Protein AF-A0AAN5I7Y1-F1 (afdb_monomer)

InterPro domains:
  IPR027417 P-loop containing nucleoside triphosphate hydrolase [G3DSA:3.40.50.300] (1-60)
  IPR027417 P-loop containing nucleoside triphosphate hydrolase [SSF52540] (1-57)

Radius of gyration: 12.63 Å; Cα contacts (8 Å, |Δi|>4): 43; chains: 1; bounding box: 26×29×27 Å

Foldseek 3Di:
DQEVVVVCVVQVVADDDPDDGDDDDDDDCVRCLVHLQVVQLVCLVVVHDDDPVSVVSNPDDPVVSD

Organism: NCBI:txid1317129

pLDDT: mean 84.98, std 10.44, range [50.47, 92.88]

Mean predicted aligned error: 5.69 Å

Sequence (66 aa):
PKDITEYVHRIGRTGRVGNAGRSTSFINLHMDSSIIRPLVLHLIDAKQAVPEWMKDNCGTSESEMF

Secondary structure (DSSP, 8-state):
--SHHHHHHHHTTS-BTTB---------TTTSHHHHHHHHHHHHHTTPPPPHHHHHHHT--GGG--

Solvent-accessible surface area (backbone atoms only — not comparable to full-atom values): 4346 Å² total; per-residue (Å²): 118,94,43,57,69,57,45,51,61,58,54,66,76,42,50,54,97,95,43,90,49,80,80,86,84,88,85,47,75,86,84,41,50,86,34,44,41,64,46,53,54,48,32,54,76,69,72,44,91,73,58,66,76,54,51,70,70,39,76,64,60,78,80,76,79,111

Structure (mmCIF, N/CA/C/O backbone):
data_AF-A0AAN5I7Y1-F1
#
_entry.id   AF-A0AAN5I7Y1-F1
#
loop_
_atom_site.group_PDB
_atom_site.id
_atom_site.type_symbol
_atom_site.label_atom_id
_atom_site.label_alt_id
_atom_site.label_comp_id
_atom_site.label_asym_id
_atom_site.label_entity_id
_atom_site.label_seq_id
_atom_site.pdbx_PDB_ins_code
_atom_site.Cartn_x
_atom_site.Cartn_y
_atom_site.Cartn_z
_atom_site.occupancy
_atom_site.B_iso_or_equiv
_atom_site.auth_seq_id
_atom_site.auth_comp_id
_atom_site.auth_asym_id
_atom_site.auth_atom_id
_atom_site.pdbx_PDB_model_num
ATOM 1 N N . PRO A 1 1 ? 2.033 6.009 -9.629 1.00 79.31 1 PRO A N 1
ATOM 2 C CA . PRO A 1 1 ? 2.933 6.506 -8.558 1.00 79.31 1 PRO A CA 1
ATOM 3 C C . PRO A 1 1 ? 4.245 5.745 -8.691 1.00 79.31 1 PRO A C 1
ATOM 5 O O . PRO A 1 1 ? 4.184 4.591 -9.100 1.00 79.31 1 PRO A O 1
ATOM 8 N N . LYS A 1 2 ? 5.396 6.367 -8.430 1.00 82.25 2 LYS A N 1
ATOM 9 C CA . LYS A 1 2 ? 6.692 5.677 -8.617 1.00 82.25 2 LYS A CA 1
ATOM 10 C C . LYS A 1 2 ? 7.162 4.912 -7.376 1.00 82.25 2 LYS A C 1
ATOM 12 O O . LYS A 1 2 ? 8.052 4.079 -7.486 1.00 82.25 2 LYS A O 1
ATOM 17 N N . ASP A 1 3 ? 6.559 5.205 -6.228 1.00 87.69 3 ASP A N 1
ATOM 18 C CA . ASP A 1 3 ? 6.917 4.663 -4.919 1.00 87.69 3 ASP A CA 1
ATOM 19 C C . ASP A 1 3 ? 5.651 4.347 -4.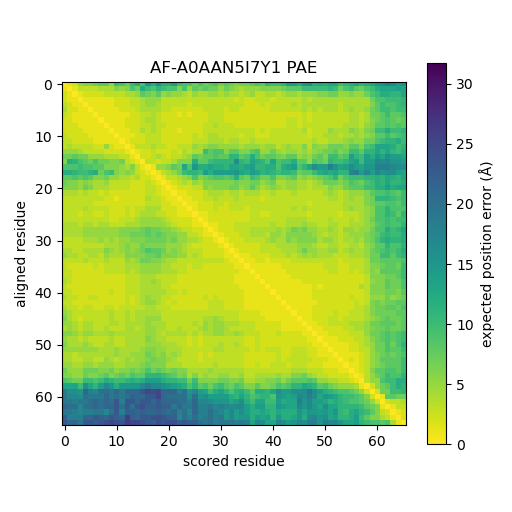104 1.00 87.69 3 ASP A C 1
ATOM 21 O O . ASP A 1 3 ? 4.594 4.967 -4.302 1.00 87.69 3 ASP A O 1
ATOM 25 N N . ILE A 1 4 ? 5.762 3.403 -3.167 1.00 89.25 4 ILE A N 1
ATOM 26 C CA . ILE A 1 4 ? 4.684 3.015 -2.252 1.00 89.25 4 ILE A CA 1
ATOM 27 C C . ILE A 1 4 ? 4.224 4.178 -1.359 1.00 89.25 4 ILE A C 1
ATOM 29 O O . ILE A 1 4 ? 3.031 4.327 -1.103 1.00 89.25 4 ILE A O 1
ATOM 33 N N . THR A 1 5 ? 5.129 5.067 -0.958 1.00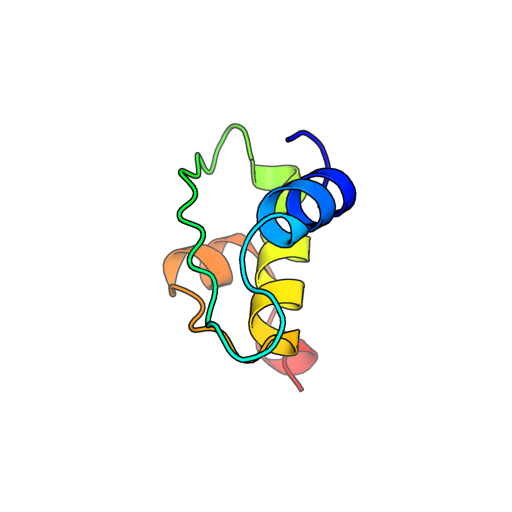 91.50 5 THR A N 1
ATOM 34 C CA . THR A 1 5 ? 4.828 6.244 -0.128 1.00 91.50 5 THR A CA 1
ATOM 35 C C . THR A 1 5 ? 3.842 7.174 -0.834 1.00 91.50 5 THR A C 1
ATOM 37 O O . THR A 1 5 ? 2.874 7.665 -0.250 1.00 91.50 5 THR A O 1
ATOM 40 N N . GLU A 1 6 ? 4.046 7.385 -2.136 1.00 91.50 6 GLU A N 1
ATOM 41 C CA . GLU A 1 6 ? 3.148 8.193 -2.957 1.00 91.50 6 GLU A CA 1
ATOM 42 C C . GLU A 1 6 ? 1.779 7.513 -3.116 1.00 91.50 6 GLU A C 1
ATOM 44 O O . GLU A 1 6 ? 0.744 8.183 -3.096 1.00 91.50 6 GLU A O 1
ATOM 49 N N . TYR A 1 7 ? 1.755 6.182 -3.244 1.00 91.94 7 TYR A N 1
ATOM 50 C CA . TYR A 1 7 ? 0.514 5.410 -3.270 1.00 91.94 7 TYR A CA 1
ATOM 51 C C . TYR A 1 7 ? -0.281 5.565 -1.964 1.00 91.94 7 TYR A C 1
ATOM 53 O O . TYR A 1 7 ? -1.465 5.905 -2.019 1.00 91.94 7 TYR A O 1
ATOM 61 N N . VAL A 1 8 ? 0.369 5.427 -0.804 1.00 92.00 8 VAL A N 1
ATOM 62 C CA . VAL A 1 8 ? -0.253 5.613 0.519 1.00 92.00 8 VAL A CA 1
ATOM 63 C C . VAL A 1 8 ? -0.854 7.016 0.654 1.00 92.00 8 VAL A C 1
ATOM 65 O O . VAL A 1 8 ? -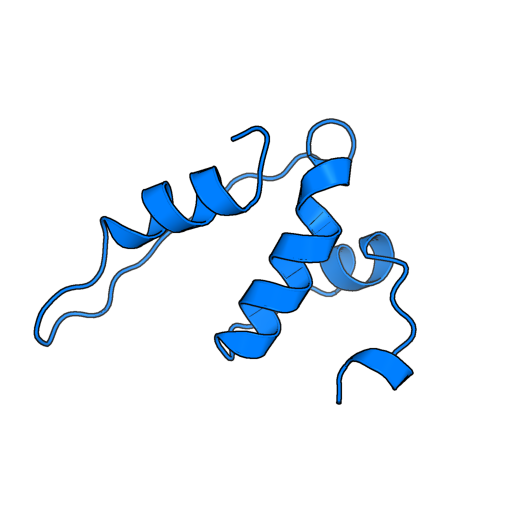2.015 7.163 1.040 1.00 92.00 8 VAL A O 1
ATOM 68 N N . HIS A 1 9 ? -0.125 8.061 0.249 1.00 92.44 9 HIS A N 1
ATOM 69 C CA . HIS A 1 9 ? -0.645 9.432 0.269 1.00 92.44 9 HIS A CA 1
ATOM 70 C C . HIS A 1 9 ? -1.884 9.632 -0.614 1.00 92.44 9 HIS A C 1
ATOM 72 O O . HIS A 1 9 ? -2.767 10.420 -0.253 1.00 92.44 9 HIS A O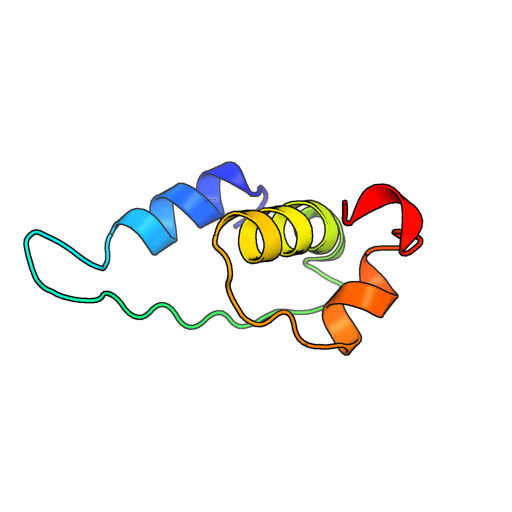 1
ATOM 78 N N . ARG A 1 10 ? -1.959 8.936 -1.759 1.00 92.88 10 ARG A N 1
ATOM 79 C CA . ARG A 1 10 ? -3.103 8.991 -2.682 1.00 92.88 10 ARG A CA 1
ATOM 80 C C . ARG A 1 10 ? -4.326 8.305 -2.083 1.00 92.88 10 ARG A C 1
ATOM 82 O O . ARG A 1 10 ? -5.397 8.910 -2.051 1.00 92.88 10 ARG A O 1
ATOM 89 N N . ILE A 1 11 ? -4.177 7.082 -1.572 1.00 92.00 11 ILE A N 1
ATOM 90 C CA . ILE A 1 11 ? -5.308 6.344 -0.989 1.00 92.00 11 ILE A CA 1
ATOM 91 C C . ILE A 1 11 ? -5.768 6.949 0.344 1.00 92.00 11 ILE A C 1
ATOM 93 O O . ILE A 1 11 ? -6.959 6.941 0.631 1.00 92.00 11 ILE A O 1
ATOM 97 N N . GLY A 1 12 ? -4.876 7.600 1.097 1.00 91.50 12 GLY A N 1
ATOM 98 C CA . GLY A 1 12 ? -5.209 8.312 2.337 1.00 91.50 12 GLY A CA 1
ATOM 99 C C . GLY A 1 12 ? -6.101 9.552 2.160 1.00 91.50 12 GLY A C 1
ATOM 100 O O . GLY A 1 12 ? -6.361 10.269 3.124 1.00 91.50 12 GLY A O 1
ATOM 101 N N . ARG A 1 13 ? -6.559 9.858 0.935 1.00 92.25 13 ARG A N 1
ATOM 102 C CA . ARG A 1 13 ? -7.534 10.930 0.658 1.00 92.25 13 ARG A CA 1
ATOM 103 C C . ARG A 1 13 ? -8.991 10.469 0.784 1.00 92.25 13 ARG A C 1
ATOM 105 O O . ARG A 1 13 ? -9.873 11.329 0.865 1.00 92.25 13 ARG A O 1
ATOM 112 N N . THR A 1 14 ? -9.237 9.158 0.793 1.00 91.31 14 THR A N 1
ATOM 113 C CA . THR A 1 14 ? -10.561 8.547 0.985 1.00 91.31 14 THR A CA 1
ATOM 114 C C . THR A 1 14 ? -10.688 7.962 2.392 1.00 91.31 14 THR A C 1
ATOM 116 O O . THR A 1 14 ? -9.683 7.650 3.018 1.00 91.31 14 THR A O 1
ATOM 119 N N . GLY A 1 15 ? -11.918 7.812 2.886 1.00 85.94 15 GLY A N 1
ATOM 120 C CA . GLY A 1 15 ? -12.194 7.298 4.230 1.00 85.94 15 GLY A CA 1
ATOM 121 C C . GLY A 1 15 ? -11.879 8.322 5.322 1.00 85.94 15 GLY A C 1
ATOM 122 O O . GLY A 1 15 ? -10.739 8.729 5.521 1.00 85.94 15 GLY A O 1
ATOM 123 N N . ARG A 1 16 ? -12.907 8.789 6.026 1.00 87.19 16 ARG A N 1
ATOM 124 C CA . ARG A 1 16 ? -12.787 9.770 7.122 1.00 87.19 16 ARG A CA 1
ATOM 125 C C . ARG A 1 16 ? -13.715 9.367 8.257 1.00 87.19 16 ARG A C 1
ATOM 127 O O . ARG A 1 16 ? -14.431 8.389 8.120 1.00 87.19 16 ARG A O 1
ATOM 134 N N . VAL A 1 17 ? -13.698 10.122 9.355 1.00 85.62 17 VAL A N 1
ATOM 135 C CA . VAL A 1 17 ? -14.523 9.957 10.568 1.00 85.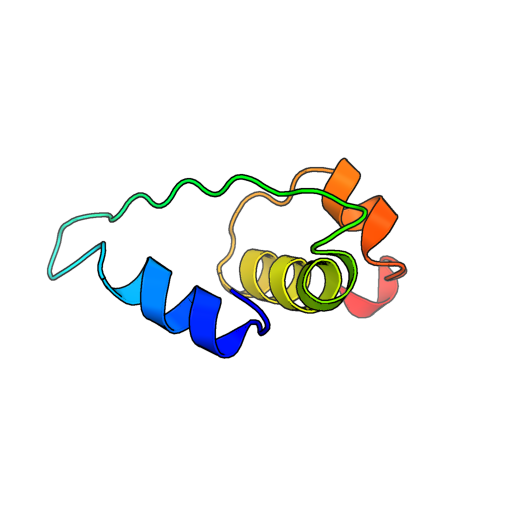62 17 VAL A CA 1
ATOM 136 C C . VAL A 1 17 ? -15.863 9.248 10.288 1.00 85.62 17 VAL A C 1
ATOM 138 O O . VAL A 1 17 ? -16.793 9.853 9.759 1.00 85.62 17 VAL A O 1
ATOM 141 N N . GLY A 1 18 ? -15.924 7.948 10.606 1.00 85.06 18 GLY A N 1
ATOM 142 C CA . GLY A 1 18 ? -17.122 7.101 10.502 1.00 85.06 18 GLY A CA 1
ATOM 143 C C . GLY A 1 18 ? -17.487 6.560 9.110 1.00 85.06 18 GLY A C 1
ATOM 144 O O . GLY A 1 18 ? -18.389 5.738 9.012 1.00 85.06 18 GLY A O 1
ATOM 145 N N . ASN A 1 19 ? -16.794 6.967 8.045 1.00 87.81 19 ASN A N 1
ATOM 146 C CA . ASN A 1 19 ? -17.092 6.593 6.663 1.00 87.81 19 ASN A CA 1
ATOM 147 C C . ASN A 1 19 ? -15.955 5.775 6.047 1.00 87.81 19 ASN A C 1
ATOM 149 O O . ASN A 1 19 ? -14.826 6.257 5.920 1.00 87.81 19 ASN A O 1
ATOM 153 N N . ALA A 1 20 ? -16.274 4.560 5.600 1.00 88.88 20 ALA A N 1
ATOM 154 C CA . ALA A 1 20 ? -15.335 3.721 4.869 1.00 88.88 20 ALA A CA 1
ATOM 155 C C . ALA A 1 20 ? -14.960 4.367 3.524 1.00 88.88 20 ALA A C 1
ATOM 157 O O . ALA A 1 20 ? -15.821 4.787 2.750 1.00 88.88 20 ALA A O 1
ATOM 158 N N . GLY A 1 21 ? -13.660 4.447 3.250 1.00 90.88 21 GLY A N 1
ATOM 159 C CA . GLY A 1 21 ? -13.133 4.888 1.964 1.00 90.88 21 GLY A CA 1
ATOM 160 C C . GLY A 1 21 ? -12.944 3.716 1.014 1.00 90.88 21 GLY A C 1
ATOM 161 O O . GLY A 1 21 ? -12.545 2.635 1.437 1.00 90.88 21 GLY A O 1
ATOM 162 N N . ARG A 1 22 ? -13.180 3.933 -0.282 1.00 91.38 22 ARG A N 1
ATOM 163 C CA . ARG A 1 22 ? -12.819 2.975 -1.335 1.00 91.38 22 ARG A CA 1
ATOM 164 C C . ARG A 1 22 ? -11.797 3.600 -2.273 1.00 91.38 22 ARG A C 1
ATOM 166 O O . ARG A 1 22 ? -11.991 4.720 -2.739 1.00 91.38 22 ARG A O 1
ATOM 173 N N . SER A 1 23 ? -10.733 2.856 -2.558 1.00 92.56 23 SER A N 1
ATOM 174 C CA . SER A 1 23 ? -9.725 3.187 -3.563 1.00 92.56 23 SER A CA 1
ATOM 175 C 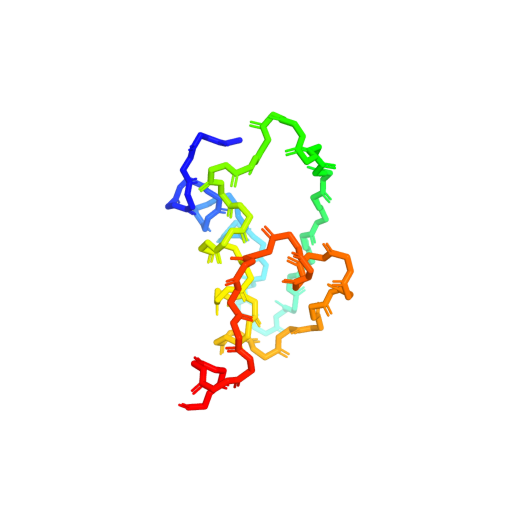C . SER A 1 23 ? -9.602 2.015 -4.531 1.00 92.56 23 SER A C 1
ATOM 177 O O . SER A 1 23 ? -9.557 0.866 -4.101 1.00 92.56 23 SER A O 1
ATOM 179 N N . THR A 1 24 ? -9.598 2.295 -5.833 1.00 92.00 24 THR A N 1
ATOM 180 C CA . THR A 1 24 ? -9.419 1.285 -6.888 1.00 92.00 24 THR A CA 1
ATOM 181 C C . THR A 1 24 ? -8.219 1.693 -7.725 1.00 92.00 24 THR A C 1
ATOM 183 O O . THR A 1 24 ? -8.138 2.842 -8.154 1.00 92.00 24 THR A O 1
ATOM 186 N N . SER A 1 25 ? -7.291 0.764 -7.935 1.00 90.06 25 SER A N 1
ATOM 187 C CA . SER A 1 25 ? -6.043 1.019 -8.653 1.00 90.06 25 SER A CA 1
ATOM 188 C C . SER A 1 25 ? -5.905 0.071 -9.833 1.00 90.06 25 SER A C 1
ATOM 190 O O . SER A 1 25 ? -6.238 -1.107 -9.725 1.00 90.06 25 SER A O 1
ATOM 192 N N . PHE A 1 26 ? -5.401 0.598 -10.945 1.00 91.31 26 PHE A N 1
ATOM 193 C CA . PHE A 1 26 ? -4.971 -0.196 -12.090 1.00 91.31 26 PHE A CA 1
ATOM 194 C C . PHE A 1 26 ? -3.478 -0.456 -11.969 1.00 91.31 26 PHE A C 1
ATOM 196 O O . PHE A 1 26 ? -2.731 0.444 -11.588 1.00 91.31 26 PHE A O 1
ATOM 203 N N . ILE A 1 27 ? -3.068 -1.684 -12.270 1.00 88.50 27 ILE A N 1
ATOM 204 C CA . ILE A 1 27 ? -1.700 -2.152 -12.078 1.00 88.50 27 ILE A CA 1
ATOM 205 C C . ILE A 1 27 ? -1.241 -2.835 -13.355 1.00 88.50 27 ILE A C 1
ATOM 207 O O . ILE A 1 27 ? -1.955 -3.668 -13.916 1.00 88.50 27 ILE A O 1
ATOM 211 N N . ASN A 1 28 ? -0.041 -2.482 -13.796 1.00 90.00 28 ASN A N 1
ATOM 212 C CA . ASN A 1 28 ? 0.650 -3.111 -14.902 1.00 90.00 28 ASN A CA 1
ATOM 213 C C . ASN A 1 28 ? 1.941 -3.749 -14.379 1.00 90.00 28 ASN A C 1
ATOM 215 O O . ASN A 1 28 ? 2.865 -3.048 -13.983 1.00 90.00 28 ASN A O 1
ATOM 219 N N . LEU A 1 29 ? 2.031 -5.080 -14.433 1.00 84.62 29 LEU A N 1
ATOM 220 C CA . LEU A 1 29 ? 3.171 -5.838 -13.901 1.00 84.62 29 LEU A CA 1
ATOM 221 C C . LEU A 1 29 ? 4.526 -5.427 -14.495 1.00 84.62 29 LEU A C 1
ATOM 223 O O . LEU A 1 29 ? 5.539 -5.528 -13.813 1.00 84.62 29 LEU A O 1
ATOM 227 N N . HIS A 1 30 ? 4.565 -4.940 -15.737 1.00 84.56 30 HIS A N 1
ATOM 228 C CA . HIS A 1 30 ? 5.813 -4.501 -16.357 1.00 84.56 30 HIS A CA 1
ATOM 229 C C . HIS A 1 30 ? 6.257 -3.126 -15.841 1.00 84.56 30 HIS A C 1
ATOM 231 O O . HIS A 1 30 ? 7.435 -2.916 -15.560 1.00 84.56 30 HIS A O 1
ATOM 237 N N . MET A 1 31 ? 5.312 -2.194 -15.693 1.00 86.31 31 MET A N 1
ATOM 238 C CA . MET A 1 31 ? 5.601 -0.806 -15.313 1.00 86.31 31 MET A CA 1
ATOM 239 C C . MET A 1 31 ? 5.674 -0.597 -13.797 1.00 86.31 31 MET A C 1
ATOM 241 O O . MET A 1 31 ? 6.445 0.239 -13.334 1.00 86.31 31 MET A O 1
ATOM 245 N N . ASP A 1 32 ? 4.887 -1.358 -13.038 1.00 86.88 32 ASP A N 1
ATOM 246 C CA . ASP A 1 32 ? 4.700 -1.205 -11.594 1.00 86.88 32 ASP A CA 1
ATOM 247 C C . ASP A 1 32 ? 5.445 -2.280 -10.783 1.00 86.88 32 ASP A C 1
ATOM 249 O O . ASP A 1 32 ? 5.265 -2.375 -9.570 1.00 86.88 32 ASP A O 1
ATOM 253 N N . SER A 1 33 ? 6.296 -3.092 -11.422 1.00 85.50 33 SER A N 1
ATOM 254 C CA . SER A 1 33 ? 7.041 -4.187 -10.775 1.00 85.50 33 SER A CA 1
ATOM 255 C C . SER A 1 33 ? 7.776 -3.755 -9.499 1.00 85.50 33 SER A C 1
ATOM 257 O O . SER A 1 33 ? 7.793 -4.496 -8.517 1.00 85.50 33 SER A O 1
ATOM 259 N N . SER A 1 34 ? 8.317 -2.533 -9.472 1.00 86.31 34 SER A N 1
ATOM 260 C CA . SER A 1 34 ? 9.032 -1.977 -8.317 1.00 86.31 34 SER A CA 1
ATOM 261 C C . SER A 1 34 ? 8.143 -1.721 -7.096 1.00 86.31 34 SER A C 1
ATOM 263 O O . SER A 1 34 ? 8.641 -1.744 -5.971 1.00 86.31 34 SER A O 1
ATOM 265 N N . ILE A 1 35 ? 6.841 -1.487 -7.291 1.00 89.62 35 ILE A N 1
ATOM 266 C CA . ILE A 1 35 ? 5.897 -1.190 -6.206 1.00 89.62 35 ILE A CA 1
ATOM 267 C C . ILE A 1 35 ? 5.037 -2.395 -5.810 1.00 89.62 35 ILE A C 1
ATOM 269 O O . ILE A 1 35 ? 4.422 -2.352 -4.748 1.00 89.62 35 ILE A O 1
ATOM 273 N N . ILE A 1 36 ? 5.002 -3.471 -6.609 1.00 89.69 36 ILE A N 1
ATOM 274 C CA . ILE A 1 36 ? 4.186 -4.670 -6.337 1.00 89.69 36 ILE A CA 1
ATOM 275 C C . ILE A 1 36 ? 4.504 -5.266 -4.966 1.00 89.69 36 ILE A C 1
ATOM 277 O O . ILE A 1 36 ? 3.601 -5.442 -4.153 1.00 89.69 36 ILE A O 1
ATOM 281 N N . ARG A 1 37 ? 5.783 -5.534 -4.683 1.00 89.25 37 ARG A N 1
ATOM 282 C CA . ARG A 1 37 ? 6.204 -6.134 -3.410 1.00 89.25 37 ARG A CA 1
ATOM 283 C C . ARG A 1 37 ? 5.805 -5.294 -2.188 1.00 89.25 37 ARG A C 1
ATOM 285 O O . ARG A 1 37 ? 5.107 -5.819 -1.321 1.00 89.25 37 ARG A O 1
ATOM 292 N N . PRO A 1 38 ? 6.177 -4.003 -2.091 1.00 90.81 38 PRO A N 1
ATOM 293 C CA . PRO A 1 38 ? 5.765 -3.191 -0.948 1.00 90.81 38 PRO A CA 1
ATOM 294 C C . PRO A 1 38 ? 4.243 -2.982 -0.887 1.00 90.81 38 PRO A C 1
ATOM 296 O O . PRO A 1 38 ? 3.696 -2.864 0.207 1.00 90.81 38 PRO A O 1
ATOM 299 N N . LEU A 1 39 ? 3.541 -2.987 -2.026 1.00 91.19 39 LEU A N 1
ATOM 300 C CA . LEU A 1 39 ? 2.080 -2.919 -2.062 1.00 91.19 39 LEU A CA 1
ATOM 301 C C . LEU A 1 39 ? 1.427 -4.171 -1.465 1.00 91.19 39 LEU A C 1
ATOM 303 O O . LEU A 1 39 ? 0.491 -4.038 -0.682 1.00 91.19 39 LEU A O 1
ATOM 307 N N . VAL A 1 40 ? 1.920 -5.369 -1.791 1.00 91.00 40 VAL A N 1
ATOM 308 C CA . VAL A 1 40 ? 1.423 -6.634 -1.224 1.00 91.00 40 VAL A CA 1
ATOM 309 C C . VAL A 1 40 ? 1.583 -6.653 0.290 1.00 91.00 40 VAL A C 1
ATOM 311 O O . VAL A 1 40 ? 0.609 -6.903 0.996 1.00 91.00 40 VAL A O 1
ATOM 314 N N . LEU A 1 41 ? 2.774 -6.313 0.793 1.00 90.00 41 LEU A N 1
ATOM 315 C CA . LEU A 1 41 ? 3.032 -6.243 2.235 1.00 90.00 41 LEU A CA 1
ATOM 316 C C . LEU A 1 41 ? 2.087 -5.253 2.928 1.00 90.00 41 LEU A C 1
ATOM 318 O O . LEU A 1 41 ? 1.525 -5.559 3.976 1.00 90.00 41 LEU A O 1
ATOM 322 N N . HIS A 1 42 ? 1.848 -4.094 2.311 1.00 89.88 42 HIS A N 1
ATOM 323 C CA . HIS A 1 42 ? 0.935 -3.096 2.857 1.00 89.88 42 HIS A CA 1
ATOM 324 C C . HIS A 1 42 ? -0.527 -3.566 2.870 1.00 89.88 42 HIS A C 1
ATOM 326 O O . HIS A 1 42 ? -1.257 -3.292 3.819 1.00 89.88 42 HIS A O 1
ATOM 332 N N . LEU A 1 43 ? -0.970 -4.288 1.837 1.00 90.38 43 LEU A N 1
ATOM 333 C CA . LEU A 1 43 ? -2.315 -4.862 1.798 1.00 90.38 43 LEU A CA 1
ATOM 334 C C . LEU A 1 43 ? -2.504 -5.933 2.882 1.00 90.38 43 LEU A C 1
ATOM 336 O O . LEU A 1 43 ? -3.571 -5.969 3.492 1.00 90.38 43 LEU A O 1
ATOM 340 N N . ILE A 1 44 ? -1.484 -6.753 3.158 1.00 90.19 44 ILE A N 1
ATOM 341 C CA . ILE A 1 44 ? -1.508 -7.750 4.242 1.00 90.19 44 ILE A CA 1
ATOM 342 C C . ILE A 1 44 ? -1.610 -7.062 5.608 1.00 90.19 44 ILE A C 1
ATOM 344 O O . ILE A 1 44 ? -2.509 -7.388 6.384 1.00 90.19 44 ILE A O 1
ATOM 348 N N . ASP A 1 45 ? -0.750 -6.076 5.876 1.00 89.56 45 ASP A N 1
ATOM 349 C CA . ASP A 1 45 ? -0.759 -5.296 7.123 1.00 89.56 45 ASP A CA 1
ATOM 350 C C . ASP A 1 45 ? -2.117 -4.602 7.349 1.00 89.56 45 ASP A C 1
ATOM 352 O O . ASP A 1 45 ? -2.716 -4.669 8.424 1.00 89.56 45 ASP A O 1
ATOM 356 N N . ALA A 1 46 ? -2.696 -4.047 6.279 1.00 89.62 46 ALA A N 1
ATOM 357 C CA . ALA A 1 46 ? -4.029 -3.446 6.280 1.00 89.62 46 ALA A CA 1
ATOM 358 C C . ALA A 1 46 ? -5.194 -4.465 6.269 1.00 89.62 46 ALA A C 1
ATOM 360 O O . ALA A 1 46 ? -6.360 -4.062 6.150 1.00 89.62 46 ALA A O 1
ATOM 361 N N . LYS A 1 47 ? -4.908 -5.773 6.365 1.00 88.94 47 LYS A N 1
ATOM 362 C CA . LYS A 1 47 ? -5.876 -6.888 6.330 1.00 88.94 47 LYS A CA 1
ATOM 363 C C . LYS A 1 47 ? -6.810 -6.851 5.115 1.00 88.94 47 LYS A C 1
ATOM 365 O O . LYS A 1 47 ? -7.986 -7.208 5.202 1.00 88.94 47 LYS A O 1
ATOM 370 N N . GLN A 1 48 ? -6.301 -6.377 3.983 1.00 90.44 48 GLN A N 1
ATOM 371 C CA . GLN A 1 48 ? -7.003 -6.357 2.707 1.00 90.44 48 GLN A CA 1
ATOM 372 C C . GLN A 1 48 ? -6.784 -7.670 1.954 1.00 90.44 48 GLN A C 1
ATOM 374 O O . GLN A 1 48 ? -5.765 -8.342 2.105 1.00 90.44 48 GLN A O 1
ATOM 379 N N . ALA A 1 49 ? -7.740 -8.028 1.099 1.00 89.38 49 ALA A N 1
ATOM 380 C CA . ALA A 1 49 ? -7.588 -9.183 0.228 1.00 89.38 49 ALA A CA 1
ATOM 381 C C . ALA A 1 49 ? -6.494 -8.915 -0.817 1.00 89.38 49 ALA A C 1
ATOM 383 O O . ALA A 1 49 ? -6.615 -7.993 -1.627 1.00 89.38 49 ALA A O 1
ATOM 384 N N . VAL A 1 50 ? -5.446 -9.740 -0.812 1.00 90.12 50 VAL A N 1
ATOM 385 C CA . VAL A 1 50 ? -4.390 -9.707 -1.830 1.00 90.12 50 VAL A CA 1
ATOM 386 C C . VAL A 1 50 ? -4.735 -10.699 -2.941 1.00 90.12 50 VAL A C 1
ATOM 388 O O . VAL A 1 50 ? -4.851 -11.894 -2.657 1.00 90.12 50 VAL A O 1
ATOM 391 N N . PRO A 1 51 ? -4.894 -10.245 -4.196 1.00 90.00 51 PRO A N 1
ATOM 392 C CA . PRO A 1 51 ? -5.072 -11.139 -5.334 1.00 90.00 51 PRO A CA 1
ATOM 393 C C . PRO A 1 51 ? -3.879 -12.084 -5.510 1.00 90.00 51 PRO A C 1
ATOM 395 O O . PRO A 1 51 ? -2.734 -11.660 -5.371 1.00 90.00 51 PRO A O 1
ATOM 398 N N . GLU A 1 52 ? -4.138 -13.334 -5.893 1.00 87.44 52 GLU A N 1
ATOM 399 C CA . GLU A 1 52 ? -3.089 -14.359 -6.010 1.00 87.44 52 GLU A CA 1
ATOM 400 C C . GLU A 1 52 ? -1.978 -13.962 -6.989 1.00 87.44 52 GLU A C 1
ATOM 402 O O . GLU A 1 52 ? -0.799 -14.024 -6.658 1.00 87.44 52 GLU A O 1
ATOM 407 N N . TRP A 1 53 ? -2.356 -13.373 -8.128 1.00 86.81 53 TRP A N 1
ATOM 408 C CA . TRP A 1 53 ? -1.402 -12.878 -9.118 1.00 86.81 53 TRP A CA 1
ATOM 409 C C . TRP A 1 53 ? -0.440 -11.817 -8.561 1.00 86.81 53 TRP A C 1
ATOM 411 O O . TRP A 1 53 ? 0.656 -11.662 -9.088 1.00 86.81 53 TRP A O 1
ATOM 421 N N . MET A 1 54 ? -0.800 -11.069 -7.511 1.00 87.75 54 MET A N 1
ATOM 422 C CA . MET A 1 54 ? 0.145 -10.147 -6.873 1.00 87.75 54 MET A CA 1
ATOM 423 C C . MET A 1 54 ? 1.148 -10.883 -5.988 1.00 87.75 54 MET A C 1
ATOM 425 O O . MET A 1 54 ? 2.307 -10.477 -5.940 1.00 87.75 54 MET A O 1
ATOM 429 N N . LYS A 1 55 ? 0.719 -11.949 -5.300 1.00 85.06 55 LYS A N 1
ATOM 430 C CA . LYS A 1 55 ? 1.593 -12.761 -4.444 1.00 85.06 55 LYS A CA 1
ATOM 431 C C . LYS A 1 55 ? 2.650 -13.476 -5.277 1.00 85.06 55 LYS A C 1
ATOM 433 O O . LYS A 1 55 ? 3.831 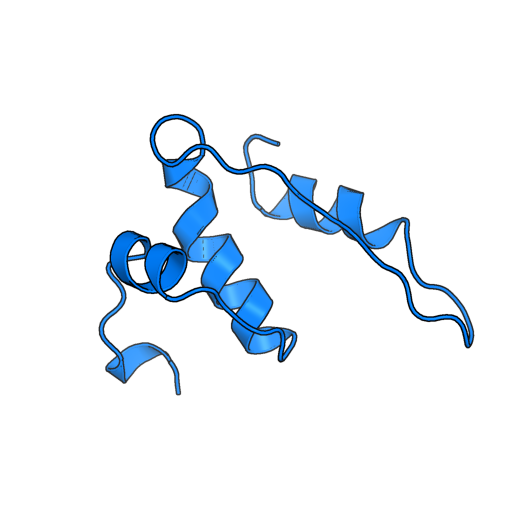-13.375 -4.958 1.00 85.06 55 LYS A O 1
ATOM 438 N N . ASP A 1 56 ? 2.241 -14.063 -6.400 1.00 85.69 56 ASP A N 1
ATOM 439 C CA . ASP A 1 56 ? 3.144 -14.732 -7.344 1.00 85.69 56 ASP A CA 1
ATOM 440 C C . ASP A 1 56 ? 4.239 -13.785 -7.858 1.00 85.69 56 ASP A C 1
ATOM 442 O O . ASP A 1 56 ? 5.405 -14.155 -7.982 1.00 85.69 56 ASP A O 1
ATOM 446 N N . ASN A 1 57 ? 3.878 -12.522 -8.110 1.00 82.69 57 ASN A N 1
ATOM 447 C CA . ASN A 1 57 ? 4.799 -11.496 -8.605 1.00 82.69 57 ASN A CA 1
ATOM 448 C C . ASN A 1 57 ? 5.601 -10.795 -7.491 1.00 82.69 57 ASN A C 1
ATOM 450 O O . ASN A 1 57 ? 6.517 -10.029 -7.783 1.00 82.69 57 ASN A O 1
ATOM 454 N N . CYS A 1 58 ? 5.282 -11.043 -6.218 1.00 75.88 58 CYS A N 1
ATOM 455 C CA . CYS A 1 58 ? 5.992 -10.479 -5.071 1.00 75.88 58 CYS A CA 1
ATOM 456 C 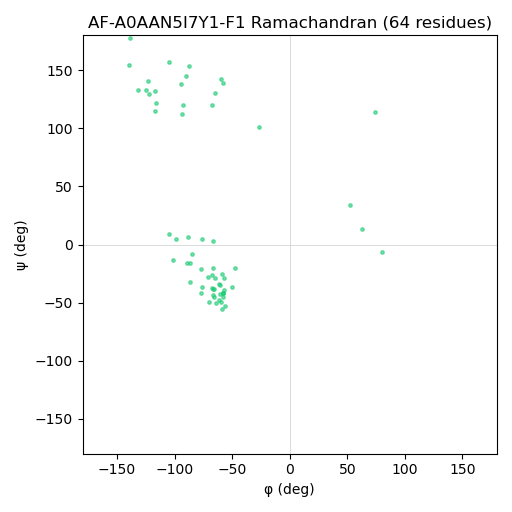C . CYS A 1 58 ? 7.328 -11.196 -4.811 1.00 75.88 58 CYS A C 1
ATOM 458 O O . CYS A 1 58 ? 8.210 -10.632 -4.162 1.00 75.88 58 CYS A O 1
ATOM 460 N N . GLY A 1 59 ? 7.487 -12.432 -5.306 1.00 67.94 59 GLY A N 1
ATOM 461 C CA . GLY A 1 59 ? 8.671 -13.261 -5.055 1.00 67.94 59 GLY A CA 1
ATOM 462 C C . GLY A 1 59 ? 8.872 -13.613 -3.575 1.00 67.94 59 GLY A C 1
ATOM 463 O O . GLY A 1 59 ? 9.949 -14.062 -3.193 1.00 67.94 59 GLY A O 1
ATOM 464 N N . THR A 1 60 ? 7.858 -13.381 -2.737 1.00 58.66 60 THR A N 1
ATOM 465 C CA . THR A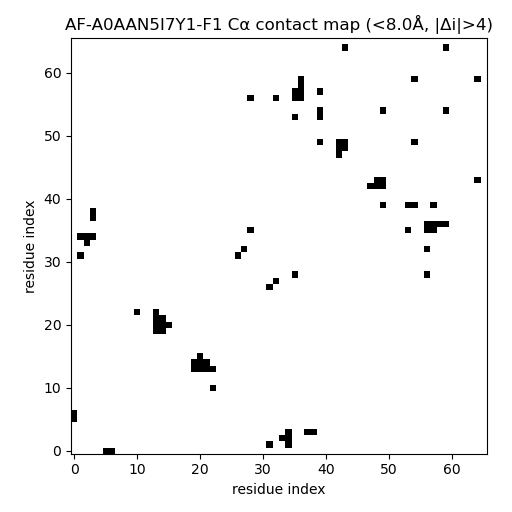 1 60 ? 7.906 -13.621 -1.296 1.00 58.66 60 THR A CA 1
ATOM 466 C C . THR A 1 60 ? 7.360 -15.012 -1.011 1.00 58.66 60 THR A C 1
ATOM 468 O O . THR A 1 60 ? 6.174 -15.277 -1.195 1.00 58.66 60 THR A O 1
ATOM 471 N N . SER A 1 61 ? 8.241 -15.900 -0.561 1.00 57.28 61 SER A N 1
ATOM 472 C CA . SER A 1 61 ? 7.883 -17.193 0.014 1.00 57.28 61 SER A CA 1
ATOM 473 C C . SER A 1 61 ? 6.969 -16.996 1.229 1.00 57.28 61 SER A C 1
ATOM 475 O O . SER A 1 61 ? 7.213 -16.107 2.045 1.00 57.28 61 SER A O 1
ATOM 477 N N . GLU A 1 62 ? 5.941 -17.841 1.365 1.00 58.06 62 GLU A N 1
ATOM 478 C CA . GLU A 1 62 ? 4.920 -17.807 2.436 1.00 58.06 62 GLU A CA 1
ATOM 479 C C . GLU A 1 62 ? 5.478 -17.663 3.863 1.00 58.06 62 GLU A C 1
ATOM 481 O O . GLU A 1 62 ? 4.771 -17.211 4.758 1.00 58.06 62 GLU A O 1
ATOM 486 N N . SER A 1 63 ? 6.755 -17.982 4.073 1.00 58.81 63 SER A N 1
ATOM 487 C CA . SER A 1 63 ? 7.460 -17.866 5.348 1.00 58.81 63 SER A CA 1
ATOM 488 C C . SER A 1 63 ? 7.662 -16.437 5.871 1.00 58.81 63 SER A C 1
ATOM 490 O O . SER A 1 63 ? 7.911 -16.297 7.060 1.00 58.81 63 SER A O 1
ATOM 492 N N . GLU A 1 64 ? 7.592 -15.394 5.033 1.00 56.28 64 GLU A N 1
ATOM 493 C CA . GLU A 1 64 ? 7.673 -13.983 5.483 1.00 56.28 64 GLU A CA 1
ATOM 494 C C . GLU A 1 64 ? 6.290 -13.314 5.619 1.00 56.28 64 GLU A C 1
ATOM 496 O O . GLU A 1 64 ? 6.202 -12.112 5.861 1.00 56.28 64 GLU A O 1
ATOM 501 N N . MET A 1 65 ? 5.198 -14.067 5.433 1.00 60.31 65 MET A N 1
ATOM 502 C CA . MET A 1 65 ? 3.826 -13.551 5.562 1.00 60.31 65 MET A CA 1
ATOM 503 C C . MET A 1 65 ? 3.268 -13.640 6.998 1.00 60.31 65 MET A C 1
ATOM 505 O O . MET A 1 65 ? 2.088 -13.340 7.195 1.00 60.31 65 MET A O 1
ATOM 509 N N . PHE A 1 66 ? 4.096 -14.026 7.982 1.00 50.47 66 PHE A N 1
ATOM 510 C CA . PHE A 1 66 ? 3.752 -14.148 9.405 1.00 50.47 66 PHE A CA 1
ATOM 511 C C . PHE A 1 66 ? 4.825 -13.549 10.316 1.00 50.47 66 PHE A C 1
ATOM 513 O O . PHE A 1 66 ? 6.022 -13.823 10.075 1.00 50.47 66 PHE A O 1
#